Protein AF-A0A6P2Q817-F1 (afdb_monomer_lite)

Sequence (158 aa):
MLLARREQRGAKLRTEQAAQRAERDAAAAEFAQGEAHAHAKLDAANRYAARVDAMAAGH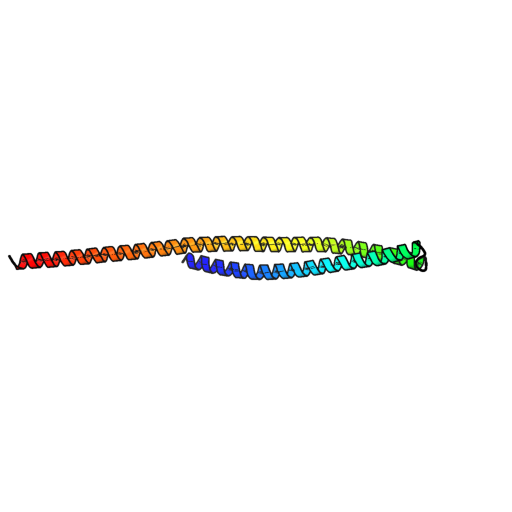AAFSIGDYAACRRYRDVQLDEHTLASAQCARLHAALQAKIEQLAATARRIARNDAQIGVVRERIRRLACAAEAAAEDVQDEEIEEGVLARRLAAVRAST

Secondary structure (DSSP, 8-state):
-HHHHHHHHHHHHHHHHHHHHHHHHHHHHHHHHHHHHHHHHHHHHHHHHHHHHHHHTTSS---HHHHHHHHHHHHHHHHHHHHHHHHHHHHHHHHHHHHHHHHHHHHHHHHHHHHHHHHHHHHHHHHHHHHHHHHHHHHHHHHHHHHHHHHHHHHH--

Structure (mmCIF, N/CA/C/O backbone):
data_AF-A0A6P2Q817-F1
#
_entry.id   AF-A0A6P2Q817-F1
#
loop_
_atom_site.group_PDB
_atom_site.id
_atom_site.type_symbol
_atom_site.label_atom_id
_atom_site.label_alt_id
_atom_site.label_comp_id
_atom_site.label_asym_id
_atom_site.label_entity_id
_atom_site.label_seq_id
_atom_site.pdbx_PDB_ins_code
_atom_site.Cartn_x
_atom_site.Cartn_y
_atom_site.Cartn_z
_atom_site.occupancy
_atom_site.B_iso_or_equiv
_atom_site.auth_seq_id
_atom_site.auth_comp_id
_atom_site.auth_asym_id
_atom_site.auth_atom_id
_atom_site.pdbx_PDB_model_num
ATOM 1 N N . MET A 1 1 ? -10.822 -4.127 32.607 1.00 77.56 1 MET A N 1
ATOM 2 C CA . MET A 1 1 ? -12.159 -4.013 31.976 1.00 77.56 1 MET A CA 1
ATOM 3 C C . MET A 1 1 ? -12.106 -4.317 30.478 1.00 77.56 1 MET A C 1
ATOM 5 O O . MET A 1 1 ? -11.100 -4.036 29.835 1.00 77.56 1 MET A O 1
ATOM 9 N N . LEU A 1 2 ? -13.184 -4.877 29.917 1.00 88.44 2 LEU A N 1
ATOM 10 C CA . LEU A 1 2 ? -13.322 -5.238 28.496 1.00 88.44 2 LEU A CA 1
ATOM 11 C C . LEU A 1 2 ? -13.256 -4.024 27.542 1.00 88.44 2 LEU A C 1
ATOM 13 O O . LEU A 1 2 ? -12.692 -4.138 26.454 1.00 88.44 2 LEU A O 1
ATOM 17 N N . LEU A 1 3 ? -13.805 -2.874 27.954 1.00 92.44 3 LEU A N 1
ATOM 18 C CA . LEU A 1 3 ? -13.791 -1.626 27.180 1.00 92.44 3 LEU A CA 1
ATOM 19 C C . LEU A 1 3 ? -12.362 -1.098 26.987 1.00 92.44 3 LEU A C 1
ATOM 21 O O . LEU A 1 3 ? -11.913 -0.983 25.851 1.00 92.44 3 LEU A O 1
ATOM 25 N N . ALA A 1 4 ? -11.613 -0.930 28.081 1.00 93.44 4 ALA A N 1
ATOM 26 C CA . ALA A 1 4 ? -10.217 -0.486 28.047 1.00 93.44 4 ALA A CA 1
ATOM 27 C C . ALA A 1 4 ? -9.325 -1.380 27.161 1.00 93.44 4 ALA A C 1
ATOM 29 O O . ALA A 1 4 ? -8.491 -0.892 26.402 1.00 93.44 4 ALA A O 1
ATOM 30 N N . ARG A 1 5 ? -9.539 -2.707 27.183 1.00 94.38 5 ARG A N 1
ATOM 31 C CA . ARG A 1 5 ? -8.826 -3.639 26.287 1.00 94.38 5 ARG A CA 1
ATOM 32 C C . ARG A 1 5 ? -9.148 -3.387 24.810 1.00 94.38 5 ARG A C 1
ATOM 34 O O . ARG A 1 5 ? -8.260 -3.494 23.965 1.00 94.38 5 ARG A O 1
ATOM 41 N N . ARG A 1 6 ? -10.407 -3.074 24.476 1.00 93.81 6 ARG A N 1
ATOM 42 C CA . ARG A 1 6 ? -10.806 -2.745 23.098 1.00 93.81 6 ARG A CA 1
ATOM 43 C C . ARG A 1 6 ? -10.245 -1.402 22.655 1.00 93.81 6 ARG A C 1
ATOM 45 O O . ARG A 1 6 ? -9.743 -1.334 21.543 1.00 93.81 6 ARG A O 1
ATOM 52 N N . GLU A 1 7 ? -10.264 -0.391 23.514 1.00 95.38 7 GLU A N 1
ATOM 53 C CA . GLU A 1 7 ? -9.675 0.924 23.231 1.00 95.38 7 GLU A CA 1
ATOM 54 C C . GLU A 1 7 ? -8.167 0.814 22.985 1.00 95.38 7 GLU A C 1
ATOM 56 O O . GLU A 1 7 ? -7.668 1.300 21.971 1.00 95.38 7 GLU A O 1
ATOM 61 N N . GLN A 1 8 ? -7.452 0.061 23.830 1.00 96.75 8 GLN A N 1
ATOM 62 C CA . GLN A 1 8 ? -6.030 -0.219 23.629 1.00 96.75 8 GLN A CA 1
ATOM 63 C C . GLN A 1 8 ? -5.772 -0.950 22.302 1.00 96.75 8 GLN A C 1
ATOM 65 O O . GLN A 1 8 ? -4.832 -0.621 21.578 1.00 96.75 8 GLN A O 1
ATOM 70 N N . ARG A 1 9 ? -6.605 -1.938 21.950 1.00 96.06 9 ARG A N 1
ATOM 71 C CA . ARG A 1 9 ? -6.519 -2.620 20.650 1.00 96.06 9 ARG A CA 1
ATOM 72 C C . ARG A 1 9 ? -6.763 -1.652 19.491 1.00 96.06 9 ARG A C 1
ATOM 74 O O . ARG A 1 9 ? -6.035 -1.714 18.506 1.00 96.06 9 ARG A O 1
ATOM 81 N N . GLY A 1 10 ? -7.752 -0.770 19.603 1.00 96.62 10 GLY A N 1
ATOM 82 C CA . GLY A 1 10 ? -8.043 0.257 18.608 1.00 96.62 10 GLY A CA 1
ATOM 83 C C . GLY A 1 10 ? -6.879 1.231 18.416 1.00 96.62 10 GLY A C 1
ATOM 84 O O . GLY A 1 10 ? -6.579 1.595 17.281 1.00 96.62 10 GLY A O 1
ATOM 85 N N . ALA A 1 11 ? -6.192 1.621 19.492 1.00 97.06 11 ALA A N 1
ATOM 86 C CA . ALA A 1 11 ? -4.981 2.437 19.408 1.00 97.06 11 ALA A CA 1
ATOM 87 C C . ALA A 1 11 ? -3.864 1.699 18.651 1.00 97.06 11 ALA A C 1
ATOM 89 O O . ALA A 1 11 ? -3.329 2.229 17.681 1.00 97.06 11 ALA A O 1
ATOM 90 N N . LYS A 1 12 ? -3.599 0.433 19.008 1.00 97.44 12 LYS A N 1
ATOM 91 C CA . LYS A 1 12 ? -2.606 -0.410 18.318 1.00 97.44 12 LYS A CA 1
ATOM 92 C C . LYS A 1 12 ? -2.896 -0.556 16.821 1.00 97.44 12 LYS A C 1
ATOM 94 O O . LYS A 1 12 ? -1.985 -0.411 16.015 1.00 97.44 12 LYS A O 1
ATOM 99 N N . LEU A 1 13 ? -4.155 -0.794 16.443 1.00 97.69 13 LEU A N 1
ATOM 100 C CA . LEU A 1 13 ? -4.557 -0.908 15.035 1.00 97.69 13 LEU A CA 1
ATOM 101 C C . LEU A 1 13 ? -4.330 0.391 14.250 1.00 97.69 13 LEU A C 1
ATOM 103 O O . LEU A 1 13 ? -3.984 0.336 13.075 1.00 97.69 13 LEU A O 1
ATOM 107 N N . ARG A 1 14 ? -4.522 1.559 14.874 1.00 97.75 14 ARG A N 1
ATOM 108 C CA . ARG A 1 14 ? -4.273 2.857 14.227 1.00 97.75 14 ARG A CA 1
ATOM 109 C C . ARG A 1 14 ? -2.779 3.126 14.052 1.00 97.75 14 ARG A C 1
ATOM 111 O O . ARG A 1 14 ? -2.385 3.629 13.005 1.00 97.75 14 ARG A O 1
ATOM 118 N N . THR A 1 15 ? -1.951 2.731 15.019 1.00 97.88 15 THR A N 1
ATOM 119 C CA . THR A 1 15 ? -0.487 2.750 14.867 1.00 97.88 15 THR A CA 1
ATOM 120 C C . THR A 1 15 ? -0.032 1.818 13.740 1.00 97.88 15 THR A C 1
ATOM 122 O O . THR A 1 15 ? 0.737 2.235 12.880 1.00 97.88 15 THR A O 1
ATOM 125 N N . GLU A 1 16 ? -0.560 0.590 13.689 1.00 97.44 16 GLU A N 1
ATOM 126 C CA . GLU A 1 16 ? -0.304 -0.373 12.604 1.00 97.44 16 GLU A CA 1
ATOM 127 C C . GLU A 1 16 ? -0.715 0.207 11.239 1.00 97.44 16 GLU A C 1
ATOM 129 O O . GLU A 1 16 ? 0.052 0.156 10.283 1.00 97.44 16 GLU A O 1
ATOM 134 N N . GLN A 1 17 ? -1.892 0.835 11.154 1.00 97.94 17 GLN A N 1
ATOM 135 C CA . GLN A 1 17 ? -2.368 1.473 9.926 1.00 97.94 17 GLN A CA 1
ATOM 136 C C . GLN A 1 17 ? -1.471 2.638 9.476 1.00 97.94 17 GLN A C 1
ATOM 138 O O . GLN A 1 17 ? -1.288 2.833 8.276 1.00 97.94 17 GLN A O 1
ATOM 143 N N . ALA A 1 18 ? -0.923 3.422 10.408 1.00 97.94 18 ALA A N 1
ATOM 144 C CA . ALA A 1 18 ? 0.003 4.503 10.079 1.00 97.94 18 ALA A CA 1
ATOM 145 C C . ALA A 1 18 ? 1.309 3.962 9.473 1.00 97.94 18 ALA A C 1
ATOM 147 O O . ALA A 1 18 ? 1.752 4.470 8.444 1.00 97.94 18 ALA A O 1
ATOM 148 N N . ALA A 1 19 ? 1.867 2.888 10.042 1.00 97.56 19 ALA A N 1
ATOM 149 C CA . ALA A 1 19 ? 3.028 2.205 9.470 1.00 97.56 19 ALA A CA 1
ATOM 150 C C . ALA A 1 19 ? 2.720 1.632 8.074 1.00 97.56 19 ALA A C 1
ATOM 152 O O . ALA A 1 19 ? 3.458 1.881 7.126 1.00 97.56 19 ALA A O 1
ATOM 153 N N . GLN A 1 20 ? 1.570 0.970 7.906 1.00 97.94 20 GLN A N 1
ATOM 154 C CA . GLN A 1 20 ? 1.127 0.435 6.610 1.00 97.94 20 GLN A CA 1
ATOM 155 C C . GLN A 1 20 ? 0.951 1.521 5.537 1.00 97.94 20 GLN A C 1
ATOM 157 O O . GLN A 1 20 ? 1.212 1.272 4.362 1.00 97.94 20 GLN A O 1
ATOM 162 N N . ARG A 1 21 ? 0.518 2.734 5.913 1.00 98.44 21 ARG A N 1
ATOM 163 C CA . ARG A 1 21 ? 0.450 3.880 4.988 1.00 98.44 21 ARG A CA 1
ATOM 164 C C . ARG A 1 21 ? 1.835 4.285 4.503 1.00 98.44 21 ARG A C 1
ATOM 166 O O . ARG A 1 21 ? 2.008 4.429 3.299 1.00 98.44 21 ARG A O 1
ATOM 173 N N . ALA A 1 22 ? 2.800 4.402 5.414 1.00 98.06 22 ALA A N 1
ATOM 174 C CA . ALA A 1 22 ? 4.178 4.723 5.058 1.00 98.06 22 ALA A CA 1
ATOM 175 C C . ALA A 1 22 ? 4.795 3.649 4.145 1.00 98.06 22 ALA A C 1
ATOM 177 O O . ALA A 1 22 ? 5.419 3.982 3.143 1.00 98.06 22 ALA A O 1
ATOM 178 N N . GLU A 1 23 ? 4.557 2.365 4.431 1.00 97.81 23 GLU A N 1
ATOM 179 C CA . GLU A 1 23 ? 5.002 1.260 3.570 1.00 97.81 23 GLU A CA 1
ATOM 180 C C . GLU A 1 23 ? 4.366 1.303 2.175 1.00 97.81 23 GLU A C 1
ATOM 182 O O . GLU A 1 23 ? 5.052 1.085 1.180 1.00 97.81 23 GLU A O 1
ATOM 187 N N . ARG A 1 24 ? 3.062 1.600 2.082 1.00 98.31 24 ARG A N 1
ATOM 188 C CA . ARG A 1 24 ? 2.377 1.793 0.796 1.00 98.31 24 ARG A CA 1
ATOM 189 C C . ARG A 1 24 ? 2.989 2.960 0.023 1.00 98.31 24 ARG A C 1
ATOM 191 O O . ARG A 1 24 ? 3.196 2.833 -1.176 1.00 98.31 24 ARG A O 1
ATOM 198 N N . ASP A 1 25 ? 3.257 4.080 0.687 1.00 98.44 25 ASP A N 1
ATOM 199 C CA . ASP A 1 25 ? 3.814 5.270 0.035 1.00 98.44 25 ASP A CA 1
ATOM 200 C C . ASP A 1 25 ? 5.243 5.028 -0.462 1.00 98.44 25 ASP A C 1
ATOM 202 O O . ASP A 1 25 ? 5.574 5.413 -1.582 1.00 98.44 25 ASP A O 1
ATOM 206 N N . ALA A 1 26 ? 6.055 4.298 0.307 1.00 98.12 26 ALA A N 1
ATOM 207 C CA . ALA A 1 26 ? 7.364 3.835 -0.141 1.00 98.12 26 ALA A CA 1
ATOM 208 C C . ALA A 1 26 ? 7.255 2.904 -1.363 1.00 98.12 26 ALA A C 1
ATOM 210 O O . ALA A 1 26 ? 7.945 3.121 -2.356 1.00 98.12 26 ALA A O 1
ATOM 211 N N . ALA A 1 27 ? 6.344 1.924 -1.334 1.00 98.31 27 ALA A N 1
ATOM 212 C CA . ALA A 1 27 ? 6.117 1.017 -2.462 1.00 98.31 27 ALA A CA 1
ATOM 213 C C . ALA A 1 27 ? 5.597 1.747 -3.714 1.00 98.31 27 ALA A C 1
ATOM 215 O O . ALA A 1 27 ? 5.967 1.400 -4.833 1.00 98.31 27 ALA A O 1
ATOM 216 N N . ALA A 1 28 ? 4.764 2.777 -3.544 1.00 98.56 28 ALA A N 1
ATOM 217 C CA . ALA A 1 28 ? 4.277 3.604 -4.645 1.00 98.56 28 ALA A CA 1
ATOM 218 C C . ALA A 1 28 ? 5.408 4.425 -5.280 1.00 98.56 28 ALA A C 1
ATOM 220 O O . ALA A 1 28 ? 5.482 4.520 -6.504 1.00 98.56 28 ALA A O 1
ATOM 221 N N . ALA A 1 29 ? 6.313 4.974 -4.464 1.00 98.44 29 ALA A N 1
ATOM 222 C CA . ALA A 1 29 ? 7.493 5.675 -4.956 1.00 98.44 29 ALA A CA 1
ATOM 223 C C . ALA A 1 29 ? 8.448 4.732 -5.708 1.00 98.44 29 ALA A C 1
ATOM 225 O O . ALA A 1 29 ? 8.933 5.085 -6.781 1.00 98.44 29 ALA A O 1
ATOM 226 N N . GLU A 1 30 ? 8.683 3.526 -5.184 1.00 98.12 30 GLU A N 1
ATOM 227 C CA . GLU A 1 30 ? 9.512 2.508 -5.841 1.00 98.12 30 GLU A CA 1
ATOM 228 C C . GLU A 1 30 ? 8.907 2.066 -7.182 1.00 98.12 30 GLU A C 1
ATOM 230 O O . GLU A 1 30 ? 9.613 1.991 -8.187 1.00 98.12 30 GLU A O 1
ATOM 235 N N . PHE A 1 31 ? 7.589 1.847 -7.229 1.00 98.50 31 PHE A N 1
ATOM 236 C CA . PHE A 1 31 ? 6.880 1.534 -8.468 1.00 98.50 31 PHE A CA 1
ATOM 237 C C . PHE A 1 31 ? 7.022 2.653 -9.510 1.00 98.50 31 PHE A C 1
ATOM 239 O O . PHE A 1 31 ? 7.419 2.372 -10.639 1.00 98.50 31 PHE A O 1
ATOM 246 N N . ALA A 1 32 ? 6.801 3.913 -9.124 1.00 98.31 32 ALA A N 1
ATOM 247 C CA . ALA A 1 32 ? 6.938 5.056 -10.029 1.00 98.31 32 ALA A CA 1
ATOM 248 C C . ALA A 1 32 ? 8.372 5.211 -10.575 1.00 98.31 32 ALA A C 1
ATOM 250 O O . ALA A 1 32 ? 8.566 5.530 -11.749 1.00 98.31 32 ALA A O 1
ATOM 251 N N . GLN A 1 33 ? 9.391 4.955 -9.747 1.00 98.06 33 GLN A N 1
ATOM 252 C CA . GLN A 1 33 ? 10.788 4.928 -10.196 1.00 98.06 33 GLN A CA 1
ATOM 253 C C . GLN A 1 33 ? 11.045 3.784 -11.183 1.00 98.06 33 GLN A C 1
ATOM 255 O O . GLN A 1 33 ? 11.733 3.982 -12.186 1.00 98.06 33 GLN A O 1
ATOM 260 N N . GLY A 1 34 ? 10.474 2.605 -10.922 1.00 97.62 34 GLY A N 1
ATOM 261 C CA . GLY A 1 34 ? 10.516 1.468 -11.835 1.00 97.62 34 GLY A CA 1
ATOM 262 C C . GLY A 1 34 ? 9.909 1.801 -13.199 1.00 97.62 34 GLY A C 1
ATOM 263 O O . GLY A 1 34 ? 10.558 1.574 -14.221 1.00 97.62 34 GLY A O 1
ATOM 264 N N . GLU A 1 35 ? 8.711 2.391 -13.224 1.00 98.12 35 GLU A N 1
ATOM 265 C CA . GLU A 1 35 ? 8.033 2.786 -14.466 1.00 98.12 35 GLU A CA 1
ATOM 266 C C . GLU A 1 35 ? 8.854 3.803 -15.259 1.00 98.12 35 GLU A C 1
ATOM 268 O O . GLU A 1 35 ? 9.079 3.622 -16.458 1.00 98.12 35 GLU A O 1
ATOM 273 N N . ALA A 1 36 ? 9.377 4.833 -14.587 1.00 98.19 36 ALA A N 1
ATOM 274 C CA . ALA A 1 36 ? 10.246 5.820 -15.219 1.00 98.19 36 ALA A CA 1
ATOM 275 C C . ALA A 1 36 ? 11.507 5.171 -15.816 1.00 98.19 36 ALA A C 1
ATOM 277 O O . ALA A 1 36 ? 11.924 5.519 -16.923 1.00 98.19 36 ALA A O 1
ATOM 278 N N . HIS A 1 37 ? 12.100 4.198 -15.116 1.00 97.62 37 HIS A N 1
ATOM 279 C CA . HIS A 1 37 ? 13.249 3.452 -15.619 1.00 97.62 37 HIS A CA 1
ATOM 280 C C . HIS A 1 37 ? 12.900 2.622 -16.862 1.00 97.62 37 HIS A C 1
ATOM 282 O O . HIS A 1 37 ? 13.629 2.681 -17.853 1.00 97.62 37 HIS A O 1
ATOM 288 N N . ALA A 1 38 ? 11.784 1.888 -16.842 1.00 98.12 38 ALA A N 1
ATOM 289 C CA . ALA A 1 38 ? 11.326 1.112 -17.991 1.00 98.12 38 ALA A CA 1
ATOM 290 C C . ALA A 1 38 ? 11.064 2.022 -19.203 1.00 98.12 38 ALA A C 1
ATOM 292 O O . ALA A 1 38 ? 11.596 1.773 -20.286 1.00 98.12 38 ALA A O 1
ATOM 293 N N . HIS A 1 39 ? 10.340 3.130 -19.023 1.00 98.12 39 HIS A N 1
ATOM 294 C CA . HIS A 1 39 ? 10.099 4.099 -20.094 1.00 98.12 39 HIS A CA 1
ATOM 295 C C . HIS A 1 39 ? 11.391 4.682 -20.668 1.00 98.12 39 HIS A C 1
ATOM 297 O O . HIS A 1 39 ? 11.544 4.728 -21.886 1.00 98.12 39 HIS A O 1
ATOM 303 N N . ALA A 1 40 ? 12.374 5.019 -19.829 1.00 98.19 40 ALA A N 1
ATOM 304 C CA . ALA A 1 40 ? 13.660 5.518 -20.311 1.00 98.19 40 ALA A CA 1
ATOM 305 C C . ALA A 1 40 ? 14.394 4.511 -21.224 1.00 98.19 40 ALA A C 1
ATOM 307 O O . ALA A 1 40 ? 15.032 4.921 -22.201 1.00 98.19 40 ALA A O 1
ATOM 308 N N . LYS A 1 41 ? 14.291 3.202 -20.940 1.00 97.62 41 LYS A N 1
ATOM 309 C CA . LYS A 1 41 ? 14.848 2.131 -21.790 1.00 97.62 41 LYS A CA 1
ATOM 310 C C . LYS A 1 41 ? 14.114 2.024 -23.122 1.00 97.62 41 LYS A C 1
ATOM 312 O O . LYS A 1 41 ? 14.757 1.949 -24.170 1.00 97.62 41 LYS A O 1
ATOM 317 N N . LEU A 1 42 ? 12.785 2.090 -23.096 1.00 98.31 42 LEU A N 1
AT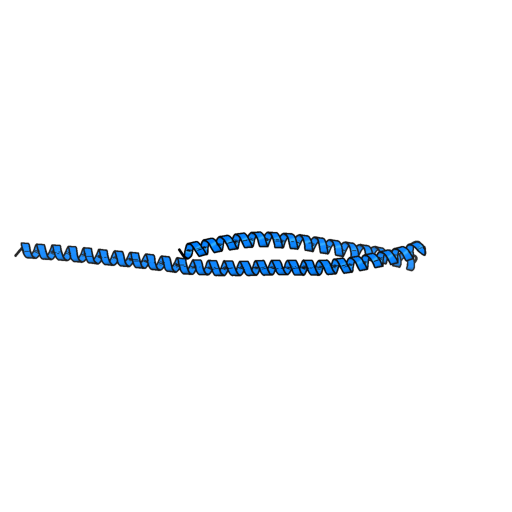OM 318 C CA . LEU A 1 42 ? 11.972 2.074 -24.311 1.00 98.31 42 LEU A CA 1
ATOM 319 C C . LEU A 1 42 ? 12.264 3.289 -25.200 1.00 98.31 42 LEU A C 1
ATOM 321 O O . LEU A 1 42 ? 12.493 3.143 -26.398 1.00 98.31 42 LEU A O 1
ATOM 325 N N . ASP A 1 43 ? 12.347 4.479 -24.611 1.00 98.38 43 ASP A N 1
ATOM 326 C CA . ASP A 1 43 ? 12.683 5.705 -25.331 1.00 98.38 43 ASP A CA 1
ATOM 327 C C . ASP A 1 43 ? 14.081 5.633 -25.950 1.00 98.38 43 ASP A C 1
ATOM 329 O O . ASP A 1 43 ? 14.296 6.089 -27.076 1.00 98.38 43 ASP A O 1
ATOM 333 N N . ALA A 1 44 ? 15.049 5.042 -25.244 1.00 97.94 44 ALA A N 1
ATOM 334 C CA . ALA A 1 44 ? 16.379 4.801 -25.791 1.00 97.94 44 ALA A CA 1
ATOM 335 C C . ALA A 1 44 ? 16.340 3.849 -26.993 1.00 97.94 44 ALA A C 1
ATOM 337 O O . ALA A 1 44 ? 16.944 4.158 -28.024 1.00 97.94 44 ALA A O 1
ATOM 338 N N . ALA A 1 45 ? 15.599 2.742 -26.901 1.00 98.25 45 ALA A N 1
ATOM 339 C CA . ALA A 1 45 ? 15.397 1.826 -28.021 1.00 98.25 45 ALA A CA 1
ATOM 340 C C . ALA A 1 45 ? 14.755 2.537 -29.226 1.00 98.25 45 ALA A C 1
ATOM 342 O O . ALA A 1 45 ? 15.250 2.413 -30.349 1.00 98.25 45 ALA A O 1
ATOM 343 N N . ASN A 1 46 ? 13.725 3.354 -28.992 1.00 98.12 46 ASN A N 1
ATOM 344 C CA . ASN A 1 46 ? 13.032 4.115 -30.032 1.00 98.12 46 ASN A CA 1
ATOM 345 C C . ASN A 1 46 ? 13.953 5.126 -30.730 1.00 98.12 46 ASN A C 1
ATOM 347 O O . ASN A 1 46 ? 13.909 5.254 -31.954 1.00 98.12 46 ASN A O 1
ATOM 351 N N . ARG A 1 47 ? 14.850 5.798 -29.993 1.00 97.81 47 ARG A N 1
ATOM 352 C CA . ARG A 1 47 ? 15.859 6.688 -30.597 1.00 97.81 47 ARG A CA 1
ATOM 353 C C . ARG A 1 47 ? 16.806 5.935 -31.532 1.00 97.81 47 ARG A C 1
ATOM 355 O O . ARG A 1 47 ? 17.113 6.429 -32.617 1.00 97.81 47 ARG A O 1
ATOM 362 N N . TYR A 1 48 ? 17.261 4.743 -31.144 1.00 97.44 48 TYR A N 1
ATOM 363 C CA . TYR A 1 48 ? 18.106 3.921 -32.016 1.00 97.44 48 TYR A CA 1
ATOM 364 C C . TYR A 1 48 ? 17.340 3.377 -33.225 1.00 97.44 48 TYR A C 1
ATOM 366 O O . TYR A 1 48 ? 17.906 3.342 -34.316 1.00 97.44 48 TYR A O 1
ATOM 374 N N . ALA A 1 49 ? 16.065 3.010 -33.062 1.00 97.19 49 ALA A N 1
ATOM 375 C CA . ALA A 1 49 ? 15.199 2.608 -34.169 1.00 97.19 49 ALA A CA 1
ATOM 376 C C . ALA A 1 49 ? 15.044 3.740 -35.198 1.00 97.19 49 ALA A C 1
ATOM 378 O O . ALA A 1 49 ? 15.371 3.546 -36.365 1.00 97.19 49 ALA A O 1
ATOM 379 N N . ALA A 1 50 ? 14.707 4.952 -34.750 1.00 97.44 50 ALA A N 1
ATOM 380 C CA . ALA A 1 50 ? 14.586 6.117 -35.627 1.00 97.44 50 ALA A CA 1
ATOM 381 C C . ALA A 1 50 ? 15.890 6.429 -36.383 1.00 97.44 50 ALA A C 1
ATOM 383 O O . ALA A 1 50 ? 15.868 6.786 -37.560 1.00 97.44 50 ALA A O 1
ATOM 384 N N . ARG A 1 51 ? 17.051 6.262 -35.733 1.00 96.25 51 ARG A N 1
ATOM 385 C CA . ARG A 1 51 ? 18.356 6.455 -36.383 1.00 96.25 51 ARG A CA 1
ATOM 386 C C . ARG A 1 51 ? 18.636 5.390 -37.450 1.00 96.25 51 ARG A C 1
ATOM 388 O O . ARG A 1 51 ? 19.187 5.718 -38.499 1.00 96.25 51 ARG A O 1
ATOM 395 N N . VAL A 1 52 ? 18.259 4.134 -37.197 1.00 96.69 52 VAL A N 1
ATOM 396 C CA . VAL A 1 52 ? 18.340 3.035 -38.177 1.00 96.69 52 VAL A CA 1
ATOM 397 C C . VAL A 1 52 ? 17.460 3.329 -39.390 1.00 96.69 52 VAL A C 1
ATOM 399 O O . VAL A 1 52 ? 17.937 3.205 -40.518 1.00 96.69 52 VAL A O 1
ATOM 402 N N . ASP A 1 53 ? 16.227 3.777 -39.164 1.00 96.75 53 ASP A N 1
ATOM 403 C CA . ASP A 1 53 ? 15.276 4.097 -40.230 1.00 96.75 53 ASP A CA 1
ATOM 404 C C . ASP A 1 53 ? 15.756 5.287 -41.071 1.00 96.75 53 ASP A C 1
ATOM 406 O O . ASP A 1 53 ? 15.737 5.228 -42.299 1.00 96.75 53 ASP A O 1
ATOM 410 N N . ALA A 1 54 ? 16.294 6.333 -40.432 1.00 97.06 54 ALA A N 1
ATOM 411 C CA . ALA A 1 54 ? 16.872 7.479 -41.132 1.00 97.06 54 ALA A CA 1
ATOM 412 C C . ALA A 1 54 ? 18.067 7.085 -42.018 1.00 97.06 54 ALA A C 1
ATOM 414 O O . ALA A 1 54 ? 18.179 7.565 -43.146 1.00 97.06 54 ALA A O 1
ATOM 415 N N . MET A 1 55 ? 18.943 6.189 -41.545 1.00 96.50 55 MET A N 1
ATOM 416 C CA . MET A 1 55 ? 20.047 5.657 -42.354 1.00 96.50 55 MET A CA 1
ATOM 417 C C . MET A 1 55 ? 19.535 4.819 -43.536 1.00 96.50 55 MET A C 1
ATOM 419 O O . MET A 1 55 ? 20.050 4.953 -44.643 1.00 96.50 55 MET A O 1
ATOM 423 N N . ALA A 1 56 ? 18.511 3.985 -43.327 1.00 94.00 56 ALA A N 1
ATOM 424 C CA . ALA A 1 56 ? 17.931 3.142 -44.376 1.00 94.00 56 ALA A CA 1
ATOM 425 C C . ALA A 1 56 ? 17.180 3.951 -45.450 1.00 94.00 56 ALA A C 1
ATOM 427 O O . ALA A 1 56 ? 17.217 3.595 -46.625 1.00 94.00 56 ALA A O 1
ATOM 428 N N . ALA A 1 57 ? 16.542 5.056 -45.062 1.00 96.38 57 ALA A N 1
ATOM 429 C CA . ALA A 1 57 ? 15.850 5.971 -45.968 1.00 96.38 57 ALA A CA 1
ATOM 430 C C . ALA A 1 57 ? 16.790 6.987 -46.653 1.00 96.38 57 ALA A C 1
ATOM 432 O O . ALA A 1 57 ? 16.329 7.836 -47.415 1.00 96.38 57 ALA A O 1
ATOM 433 N N . GLY A 1 58 ? 18.096 6.964 -46.360 1.00 94.75 58 GLY A N 1
ATOM 434 C CA . GLY A 1 58 ? 19.065 7.936 -46.885 1.00 94.75 58 GLY A CA 1
ATOM 435 C C . GLY A 1 58 ? 18.931 9.348 -46.296 1.00 94.75 58 GLY A C 1
ATOM 436 O O . GLY A 1 58 ? 19.469 10.300 -46.850 1.00 94.75 58 GLY A O 1
ATOM 437 N N . HIS A 1 59 ? 18.209 9.499 -45.183 1.00 95.06 59 HIS A N 1
ATOM 438 C CA . HIS A 1 59 ? 18.009 10.771 -44.474 1.00 95.06 59 HIS A CA 1
ATOM 439 C C . HIS A 1 59 ? 19.138 11.061 -43.465 1.00 95.06 59 HIS A C 1
ATOM 441 O O . HIS A 1 59 ? 19.219 12.154 -42.910 1.00 95.06 59 HIS A O 1
ATOM 447 N N . ALA A 1 60 ? 20.017 10.086 -43.225 1.00 93.75 60 ALA A N 1
ATOM 448 C CA . ALA A 1 60 ? 21.235 10.212 -42.435 1.00 93.75 60 ALA A CA 1
ATOM 449 C C . ALA A 1 60 ? 22.402 9.515 -43.149 1.00 93.75 60 ALA A C 1
ATOM 451 O O . ALA A 1 60 ? 22.192 8.603 -43.950 1.00 93.75 60 ALA A O 1
ATOM 452 N N . ALA A 1 61 ? 23.636 9.923 -42.837 1.00 92.44 61 ALA A N 1
ATOM 453 C CA . ALA A 1 61 ? 24.831 9.289 -43.386 1.00 92.44 61 ALA A CA 1
ATOM 454 C C . ALA A 1 61 ? 24.864 7.796 -43.029 1.00 92.44 61 ALA A C 1
ATOM 456 O O . ALA A 1 61 ? 24.744 7.423 -41.860 1.00 92.44 61 ALA A O 1
ATOM 457 N N . PHE A 1 62 ? 25.030 6.949 -44.044 1.00 95.19 62 PHE A N 1
ATOM 458 C CA . PHE A 1 62 ? 25.078 5.505 -43.867 1.00 95.19 62 PHE A CA 1
ATOM 459 C C . PHE A 1 62 ? 26.520 5.025 -43.684 1.00 95.19 62 PHE A C 1
ATOM 461 O O . PHE A 1 62 ? 27.386 5.262 -44.524 1.00 95.19 62 PHE A O 1
ATOM 468 N N . SER A 1 63 ? 26.749 4.274 -42.610 1.00 95.81 63 SER A N 1
ATOM 469 C CA . SER A 1 63 ? 27.946 3.465 -42.393 1.00 95.81 63 SER A CA 1
ATOM 470 C C . SER A 1 63 ? 27.509 2.099 -41.888 1.00 95.81 63 SER A C 1
ATOM 472 O O . SER A 1 63 ? 26.691 2.005 -40.971 1.00 95.81 63 SER A O 1
ATOM 474 N N . ILE A 1 64 ? 28.062 1.026 -42.459 1.00 95.00 64 ILE A N 1
ATOM 475 C CA . ILE A 1 64 ? 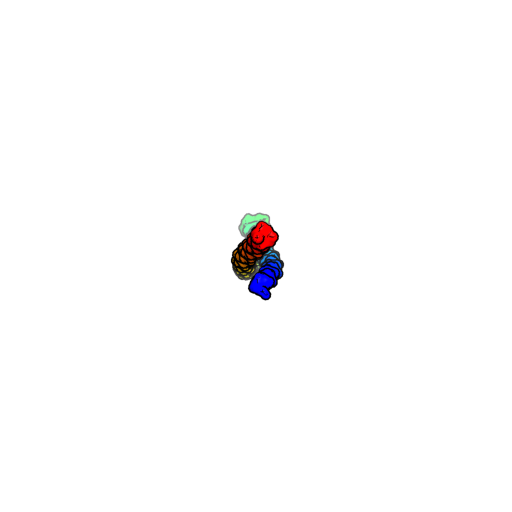27.702 -0.341 -42.060 1.00 95.00 64 ILE A CA 1
ATOM 476 C C . ILE A 1 64 ? 28.007 -0.601 -40.575 1.00 95.00 64 ILE A C 1
ATOM 478 O O . ILE A 1 64 ? 27.244 -1.289 -39.897 1.00 95.00 64 ILE A O 1
ATOM 482 N N . GLY A 1 65 ? 29.085 0.000 -40.055 1.00 96.69 65 GLY A N 1
ATOM 483 C CA . GLY A 1 65 ? 29.471 -0.099 -38.649 1.00 96.69 65 GLY A CA 1
ATOM 484 C C . GLY A 1 65 ? 28.459 0.575 -37.725 1.00 96.69 65 GLY A C 1
ATOM 485 O O . GLY A 1 65 ? 27.988 -0.050 -36.773 1.00 96.69 65 GLY A O 1
ATOM 486 N N . ASP A 1 66 ? 28.066 1.809 -38.050 1.00 94.12 66 ASP A N 1
ATOM 487 C CA . ASP A 1 66 ? 27.105 2.587 -37.260 1.00 94.12 66 ASP A CA 1
ATOM 488 C C . ASP A 1 66 ? 25.699 1.994 -37.323 1.00 94.12 66 ASP A C 1
ATOM 490 O O . ASP A 1 66 ? 25.009 1.913 -36.305 1.00 94.12 66 ASP A O 1
ATOM 494 N N . TYR A 1 67 ? 25.289 1.516 -38.498 1.00 96.06 67 TYR A N 1
ATOM 495 C CA . TYR A 1 67 ? 24.021 0.824 -38.691 1.00 96.06 67 TYR A CA 1
ATOM 496 C C . TYR A 1 67 ? 23.942 -0.443 -37.828 1.00 96.06 67 TYR A C 1
ATOM 498 O O . TYR A 1 67 ? 22.984 -0.633 -37.071 1.00 96.06 67 TYR A O 1
ATOM 506 N N . ALA A 1 68 ? 24.976 -1.290 -37.880 1.00 96.75 68 ALA A N 1
ATOM 507 C CA . ALA A 1 68 ? 25.038 -2.506 -37.077 1.00 96.75 68 ALA A CA 1
ATOM 508 C C . ALA A 1 68 ? 25.110 -2.202 -35.571 1.00 96.75 68 ALA A C 1
ATOM 510 O O . ALA A 1 68 ? 24.485 -2.902 -34.773 1.00 96.75 68 ALA A O 1
ATOM 511 N N . ALA A 1 69 ? 25.834 -1.152 -35.171 1.00 96.38 69 ALA A N 1
ATOM 512 C CA . ALA A 1 69 ? 25.899 -0.711 -33.782 1.00 96.38 69 ALA A CA 1
ATOM 513 C C . ALA A 1 69 ? 24.535 -0.231 -33.269 1.00 96.38 69 ALA A C 1
ATOM 515 O O . ALA A 1 69 ? 24.099 -0.689 -32.215 1.00 96.38 69 ALA A O 1
ATOM 516 N N . CYS A 1 70 ? 23.825 0.616 -34.023 1.00 96.19 70 CYS A N 1
ATOM 517 C CA . CYS A 1 70 ? 22.502 1.107 -33.628 1.00 96.19 70 CYS A CA 1
ATOM 518 C C . CYS A 1 70 ? 21.501 -0.039 -33.444 1.00 96.19 70 CYS A C 1
ATOM 520 O O . CYS A 1 70 ? 20.753 -0.039 -32.469 1.00 96.19 70 CYS A O 1
ATOM 522 N N . ARG A 1 71 ? 21.522 -1.048 -34.326 1.00 97.00 71 ARG A N 1
ATOM 523 C CA . ARG A 1 71 ? 20.677 -2.241 -34.171 1.00 97.00 71 ARG A CA 1
ATOM 524 C C . ARG A 1 71 ? 21.006 -3.027 -32.903 1.00 97.00 71 ARG A C 1
ATOM 526 O O . ARG A 1 71 ? 20.096 -3.310 -32.135 1.00 97.00 71 ARG A O 1
ATOM 533 N N . ARG A 1 72 ? 22.288 -3.312 -32.644 1.00 97.75 72 ARG A N 1
ATOM 534 C CA . ARG A 1 72 ? 22.702 -4.016 -31.416 1.00 97.75 72 ARG A CA 1
ATOM 535 C C . ARG A 1 72 ? 22.296 -3.254 -30.157 1.00 97.75 72 ARG A C 1
ATOM 537 O O . ARG A 1 72 ? 21.748 -3.855 -29.242 1.00 97.75 72 ARG A O 1
ATOM 544 N N . TYR A 1 73 ? 22.533 -1.943 -30.109 1.00 96.81 73 TYR A N 1
ATOM 545 C CA . TYR A 1 73 ? 22.157 -1.137 -28.946 1.00 96.81 73 TYR A CA 1
ATOM 546 C C . TYR A 1 73 ? 20.645 -1.058 -28.756 1.00 96.81 73 TYR A C 1
ATOM 548 O O . TYR A 1 73 ? 20.189 -1.145 -27.620 1.00 96.81 73 TYR A O 1
ATOM 556 N N . ARG A 1 74 ? 19.864 -0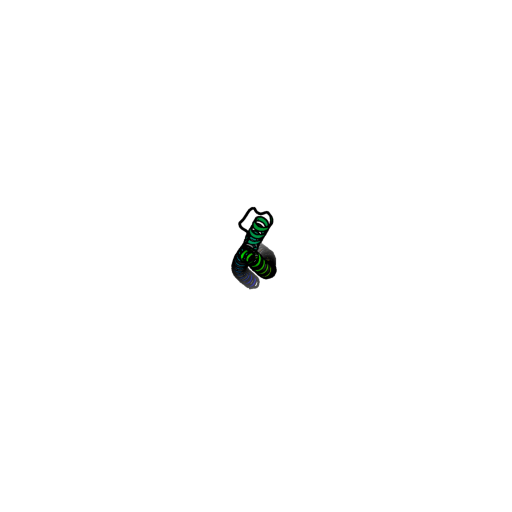.948 -29.837 1.00 97.69 74 ARG A N 1
ATOM 557 C CA . ARG A 1 74 ? 18.402 -1.039 -29.765 1.00 97.69 74 ARG A CA 1
ATOM 558 C C . ARG A 1 74 ? 17.968 -2.357 -29.133 1.00 97.69 74 ARG A C 1
ATOM 560 O O . ARG A 1 74 ? 17.174 -2.329 -28.203 1.00 97.69 74 ARG A O 1
ATOM 567 N N . ASP A 1 75 ? 18.487 -3.477 -29.629 1.00 98.00 75 ASP A N 1
ATOM 568 C CA . ASP A 1 75 ? 18.084 -4.804 -29.162 1.00 98.00 75 ASP A CA 1
ATOM 569 C C . ASP A 1 75 ? 18.441 -4.983 -27.670 1.00 98.00 75 ASP A C 1
ATOM 571 O O . ASP A 1 75 ? 17.584 -5.370 -26.882 1.00 98.00 75 ASP A O 1
ATOM 575 N N . VAL A 1 76 ? 19.628 -4.530 -27.239 1.00 98.25 76 VAL A N 1
ATOM 576 C CA . VAL A 1 76 ? 20.004 -4.488 -25.810 1.00 98.25 76 VAL A CA 1
ATOM 577 C C . VAL A 1 76 ? 19.038 -3.629 -24.982 1.00 98.25 76 VAL A C 1
ATOM 579 O O . VAL A 1 76 ? 18.626 -4.041 -23.902 1.00 98.25 76 VAL A O 1
ATOM 582 N N . GLN A 1 77 ? 18.649 -2.441 -25.461 1.00 98.19 77 GLN A N 1
ATOM 583 C CA . GLN A 1 77 ? 17.691 -1.593 -24.738 1.00 98.19 77 GLN A CA 1
ATOM 584 C C . GLN A 1 77 ? 16.289 -2.222 -24.656 1.00 98.19 77 GLN A C 1
ATOM 586 O O . GLN A 1 77 ? 15.600 -2.025 -23.657 1.00 98.19 77 GLN A O 1
ATOM 591 N N . LEU A 1 78 ? 15.867 -2.991 -25.665 1.00 98.38 78 LEU A N 1
ATOM 592 C CA . LEU A 1 78 ? 14.598 -3.727 -25.642 1.00 98.38 78 LEU A CA 1
ATOM 593 C C . LEU A 1 78 ? 14.624 -4.900 -24.652 1.00 98.38 78 LEU A C 1
ATOM 595 O O . LEU A 1 78 ? 13.640 -5.118 -23.940 1.00 98.38 78 LEU A O 1
ATOM 599 N N . ASP A 1 79 ? 15.745 -5.613 -24.555 1.00 98.31 79 ASP A N 1
ATOM 600 C CA . ASP A 1 79 ? 15.933 -6.669 -23.556 1.00 98.31 79 ASP A CA 1
ATOM 601 C C . ASP A 1 79 ? 15.915 -6.086 -22.133 1.00 98.31 79 ASP A C 1
ATOM 603 O O . ASP A 1 79 ? 15.191 -6.567 -21.256 1.00 98.31 79 ASP A O 1
ATOM 607 N N . GLU A 1 80 ? 16.636 -4.982 -21.914 1.00 98.06 80 GLU A N 1
ATOM 608 C CA . GLU A 1 80 ? 16.622 -4.248 -20.644 1.00 98.06 80 GLU A CA 1
ATOM 609 C C . GLU A 1 80 ? 15.226 -3.701 -20.306 1.00 98.06 80 GLU A C 1
ATOM 611 O O . GLU A 1 80 ? 14.799 -3.780 -19.154 1.00 98.06 80 GLU A O 1
ATOM 616 N N . HIS A 1 81 ? 14.481 -3.190 -21.293 1.00 98.38 81 HIS A N 1
ATOM 617 C CA . HIS A 1 81 ? 13.095 -2.753 -21.114 1.00 98.38 81 HIS A CA 1
ATOM 618 C C . HIS A 1 81 ? 12.180 -3.912 -20.707 1.00 98.38 81 HIS A C 1
ATOM 620 O O . HIS A 1 81 ? 11.352 -3.752 -19.810 1.00 98.38 81 HIS A O 1
ATOM 626 N N . THR A 1 82 ? 12.325 -5.080 -21.336 1.00 98.38 82 THR A N 1
ATOM 627 C CA . THR A 1 82 ? 11.561 -6.285 -20.984 1.00 98.38 82 THR A CA 1
ATOM 628 C C . THR A 1 82 ? 11.798 -6.672 -19.526 1.00 98.38 82 THR A C 1
ATOM 630 O O . THR A 1 82 ? 10.845 -6.904 -18.777 1.00 98.38 82 THR A O 1
ATOM 633 N N . LEU A 1 83 ? 13.062 -6.673 -19.091 1.00 98.25 83 LEU A N 1
ATOM 634 C CA . LEU A 1 83 ? 13.426 -6.953 -17.705 1.00 98.25 83 LEU A CA 1
ATOM 635 C C . LEU A 1 83 ? 12.858 -5.900 -16.740 1.00 98.25 83 LEU A C 1
ATOM 637 O O . LEU A 1 83 ? 12.249 -6.255 -15.727 1.00 98.25 83 LEU A O 1
ATOM 641 N N . ALA A 1 84 ? 13.014 -4.614 -17.064 1.00 97.88 84 ALA A N 1
ATOM 642 C CA . ALA A 1 84 ? 12.489 -3.512 -16.263 1.00 97.88 84 ALA A CA 1
ATOM 643 C C . ALA A 1 84 ? 10.957 -3.569 -16.151 1.00 97.88 84 ALA A C 1
ATOM 645 O O . ALA A 1 84 ? 10.414 -3.395 -15.063 1.00 97.88 84 ALA A O 1
ATOM 646 N N . SER A 1 85 ? 10.256 -3.899 -17.236 1.00 98.00 85 SER A N 1
ATOM 647 C CA . SER A 1 85 ? 8.797 -4.054 -17.263 1.00 98.00 85 SER A CA 1
ATOM 648 C C . SER A 1 85 ? 8.327 -5.216 -16.389 1.00 98.00 85 SER A C 1
ATOM 650 O O . SER A 1 85 ? 7.365 -5.080 -15.632 1.00 98.00 85 SER A O 1
ATOM 652 N N . ALA A 1 86 ? 9.032 -6.351 -16.425 1.00 98.25 86 ALA A N 1
ATOM 653 C CA . ALA A 1 86 ? 8.744 -7.477 -15.540 1.00 98.25 86 ALA A CA 1
ATOM 654 C C . ALA A 1 86 ? 8.948 -7.102 -14.061 1.00 98.25 86 ALA A C 1
ATOM 656 O O . ALA A 1 86 ? 8.154 -7.496 -13.203 1.00 98.25 86 ALA A O 1
ATOM 657 N N . GLN A 1 87 ? 9.976 -6.305 -13.754 1.00 97.88 87 GLN A N 1
ATOM 658 C CA . GLN A 1 87 ? 10.187 -5.778 -12.408 1.00 97.88 87 GLN A CA 1
ATOM 659 C C . GLN A 1 87 ? 9.077 -4.796 -12.001 1.00 97.88 87 GLN A C 1
ATOM 661 O O . GLN A 1 87 ? 8.564 -4.903 -10.888 1.00 97.88 87 GLN A O 1
ATOM 666 N N . CYS A 1 88 ? 8.634 -3.911 -12.898 1.00 97.81 88 CYS A N 1
ATOM 667 C CA . CYS A 1 88 ? 7.505 -3.008 -12.649 1.00 97.81 88 CYS A CA 1
ATOM 668 C C . CYS A 1 88 ? 6.224 -3.778 -12.324 1.00 97.81 88 CYS A C 1
ATOM 670 O O . CYS A 1 88 ? 5.531 -3.433 -11.373 1.00 97.81 88 CYS A O 1
ATOM 672 N N . ALA A 1 89 ? 5.938 -4.865 -13.045 1.00 98.12 89 ALA A N 1
ATOM 673 C CA . ALA A 1 89 ? 4.781 -5.711 -12.760 1.00 98.12 89 ALA A CA 1
ATOM 674 C C . ALA A 1 89 ? 4.841 -6.325 -11.347 1.00 98.12 89 ALA A C 1
ATOM 676 O O . ALA A 1 89 ? 3.826 -6.386 -10.650 1.00 98.12 89 ALA A O 1
ATOM 677 N N . ARG A 1 90 ? 6.033 -6.733 -10.887 1.00 98.25 90 ARG A N 1
ATOM 678 C CA . ARG A 1 90 ? 6.242 -7.228 -9.515 1.00 98.25 90 ARG A CA 1
ATOM 679 C C . ARG A 1 90 ? 6.045 -6.129 -8.473 1.00 98.25 90 ARG A C 1
ATOM 681 O O . ARG A 1 90 ? 5.365 -6.364 -7.477 1.00 98.25 90 ARG A O 1
ATOM 688 N N . LEU A 1 91 ? 6.602 -4.941 -8.709 1.00 98.19 91 LEU A N 1
ATOM 689 C CA . LEU A 1 91 ? 6.436 -3.777 -7.833 1.00 98.19 91 LEU A CA 1
ATOM 690 C C . LEU A 1 91 ? 4.967 -3.348 -7.743 1.00 98.19 91 LEU A C 1
ATOM 692 O O . LEU A 1 91 ? 4.461 -3.111 -6.649 1.00 98.19 91 LEU A O 1
ATOM 696 N N . HIS A 1 92 ? 4.252 -3.346 -8.869 1.00 98.50 92 HIS A N 1
ATOM 697 C CA . HIS A 1 92 ? 2.820 -3.079 -8.906 1.00 98.50 92 HIS A CA 1
ATOM 698 C C . HIS A 1 92 ? 2.037 -4.100 -8.073 1.00 98.50 92 HIS A C 1
ATOM 700 O O . HIS A 1 92 ? 1.213 -3.720 -7.243 1.00 98.50 92 HIS A O 1
ATOM 706 N N . ALA A 1 93 ? 2.317 -5.398 -8.233 1.00 98.44 93 ALA A N 1
ATOM 707 C CA . ALA A 1 93 ? 1.669 -6.439 -7.436 1.00 98.44 93 ALA A CA 1
ATOM 708 C C . ALA A 1 93 ? 1.947 -6.271 -5.929 1.00 98.44 93 ALA A C 1
ATOM 710 O O . ALA A 1 93 ? 1.036 -6.410 -5.111 1.00 98.44 93 ALA A O 1
ATOM 711 N N . ALA A 1 94 ? 3.181 -5.916 -5.556 1.00 98.06 94 ALA A N 1
ATOM 712 C CA . ALA A 1 94 ? 3.542 -5.624 -4.172 1.00 98.06 94 ALA A CA 1
ATOM 713 C C . ALA A 1 94 ? 2.785 -4.400 -3.623 1.00 98.06 94 ALA A C 1
ATOM 715 O O . ALA A 1 94 ? 2.259 -4.454 -2.509 1.00 98.06 94 ALA A O 1
ATOM 716 N N . LEU A 1 95 ? 2.666 -3.325 -4.409 1.00 98.62 95 LEU A N 1
ATOM 717 C CA . LEU A 1 95 ? 1.879 -2.144 -4.054 1.00 98.62 95 LEU A CA 1
ATOM 718 C C . LEU A 1 95 ? 0.400 -2.495 -3.839 1.00 98.62 95 LEU A C 1
ATOM 720 O O . LEU A 1 95 ? -0.181 -2.097 -2.826 1.00 98.62 95 LEU A O 1
ATOM 724 N N . GLN A 1 96 ? -0.200 -3.284 -4.735 1.00 98.62 96 GLN A N 1
ATOM 725 C CA . GLN A 1 96 ? -1.589 -3.729 -4.584 1.00 98.62 96 GLN A CA 1
ATOM 726 C C . GLN A 1 96 ? -1.785 -4.545 -3.302 1.00 98.62 96 GLN A C 1
ATOM 728 O O . GLN A 1 96 ? -2.705 -4.266 -2.532 1.00 98.62 96 GLN A O 1
ATOM 733 N N . ALA A 1 97 ? -0.864 -5.459 -2.984 1.00 98.31 97 ALA A N 1
ATOM 734 C CA . ALA A 1 97 ? -0.913 -6.209 -1.730 1.00 98.31 97 ALA A CA 1
ATOM 735 C C . ALA A 1 97 ? -0.878 -5.287 -0.493 1.00 98.31 97 ALA A C 1
ATOM 737 O O . ALA A 1 97 ? -1.597 -5.521 0.482 1.00 98.31 97 ALA A O 1
ATOM 738 N N . LYS A 1 98 ? -0.093 -4.199 -0.520 1.00 98.25 98 LYS A N 1
ATOM 739 C CA . LYS A 1 98 ? -0.068 -3.198 0.565 1.00 98.25 98 LYS A CA 1
ATOM 740 C C . LYS A 1 98 ? -1.382 -2.420 0.672 1.00 98.25 98 LYS A C 1
ATOM 742 O O . LYS A 1 98 ? -1.866 -2.186 1.782 1.00 98.25 98 LYS A O 1
ATOM 747 N N . ILE A 1 99 ? -1.992 -2.055 -0.456 1.00 98.38 99 ILE A N 1
ATOM 748 C CA . ILE A 1 99 ? -3.308 -1.397 -0.493 1.00 98.38 99 ILE A CA 1
ATOM 749 C C . ILE A 1 99 ? -4.382 -2.311 0.119 1.00 98.38 99 ILE A C 1
ATOM 751 O O . ILE A 1 99 ? -5.170 -1.872 0.963 1.00 98.38 99 ILE A O 1
ATOM 755 N N . GLU A 1 100 ? -4.380 -3.594 -0.237 1.00 98.38 100 GLU A N 1
ATOM 756 C CA . GLU A 1 100 ? -5.306 -4.589 0.310 1.00 98.38 100 GLU A CA 1
ATOM 757 C C . GLU A 1 100 ? -5.125 -4.794 1.819 1.00 98.38 100 GLU A C 1
ATOM 759 O O . GLU A 1 100 ? -6.115 -4.837 2.562 1.00 98.38 100 GLU A O 1
ATOM 764 N N . GLN A 1 101 ? -3.876 -4.865 2.295 1.00 97.88 101 GLN A N 1
ATOM 765 C CA . GLN A 1 101 ? -3.551 -4.940 3.724 1.00 97.88 101 GLN A CA 1
ATOM 766 C C . GLN A 1 101 ? -4.102 -3.730 4.488 1.00 97.88 101 GLN A C 1
ATOM 768 O O . GLN A 1 101 ? -4.764 -3.890 5.518 1.00 97.88 101 GLN A O 1
ATOM 773 N N . LEU A 1 102 ? -3.913 -2.522 3.954 1.00 98.19 102 LEU A N 1
ATOM 774 C CA . LEU A 1 102 ? -4.419 -1.286 4.550 1.00 98.19 102 LEU A CA 1
ATOM 775 C C . LEU A 1 102 ? -5.954 -1.290 4.617 1.00 98.19 102 LEU A C 1
ATOM 777 O O . LEU A 1 102 ? -6.533 -0.958 5.658 1.00 98.19 102 LEU A O 1
ATOM 781 N N . ALA A 1 103 ? -6.626 -1.734 3.551 1.00 98.06 103 ALA A N 1
ATOM 782 C CA . ALA A 1 103 ? -8.078 -1.888 3.526 1.00 98.06 103 ALA A CA 1
ATOM 783 C C . ALA A 1 103 ? -8.567 -2.932 4.549 1.00 98.06 103 ALA A C 1
ATOM 785 O O . ALA A 1 103 ? -9.578 -2.724 5.229 1.00 98.06 103 ALA A O 1
ATOM 786 N N . ALA A 1 104 ? -7.845 -4.044 4.716 1.00 98.31 104 ALA A N 1
ATOM 787 C CA . ALA A 1 104 ? -8.151 -5.052 5.727 1.00 98.31 104 ALA A CA 1
ATOM 788 C C . ALA A 1 104 ? -8.021 -4.495 7.154 1.00 98.31 104 ALA A C 1
ATOM 790 O O . ALA A 1 104 ? -8.913 -4.710 7.984 1.00 98.31 104 ALA A O 1
ATOM 791 N N . THR A 1 105 ? -6.969 -3.727 7.438 1.00 98.25 105 THR A N 1
ATOM 792 C CA . THR A 1 105 ? -6.788 -3.045 8.727 1.00 98.25 105 THR A CA 1
ATOM 793 C C . THR A 1 105 ? -7.869 -1.996 8.970 1.00 98.25 105 THR A C 1
ATOM 795 O O . THR A 1 105 ? -8.439 -1.958 10.061 1.00 98.25 105 THR A O 1
ATOM 798 N N . ALA A 1 106 ? -8.251 -1.216 7.954 1.00 98.19 106 ALA A N 1
ATOM 799 C CA . ALA A 1 106 ? -9.354 -0.258 8.058 1.00 98.19 106 ALA A CA 1
ATOM 800 C C . ALA A 1 106 ? -10.675 -0.946 8.451 1.00 98.19 106 ALA A C 1
ATOM 802 O O . ALA A 1 106 ? -11.362 -0.499 9.372 1.00 98.19 106 ALA A O 1
ATOM 803 N N . ARG A 1 107 ? -10.989 -2.099 7.842 1.00 98.56 107 ARG A N 1
ATOM 804 C CA . ARG A 1 107 ? -12.152 -2.917 8.231 1.00 98.56 107 ARG A CA 1
ATOM 805 C C . ARG A 1 107 ? -12.054 -3.418 9.676 1.00 98.56 107 ARG A C 1
ATOM 807 O O . ARG A 1 107 ? -13.061 -3.437 10.383 1.00 98.56 107 ARG A O 1
ATOM 814 N N . ARG A 1 108 ? -10.864 -3.823 10.140 1.00 98.31 108 ARG A N 1
ATOM 815 C CA . ARG A 1 108 ? -10.636 -4.251 11.538 1.00 98.31 108 ARG A CA 1
ATOM 816 C C . ARG A 1 108 ? -10.881 -3.106 12.526 1.00 98.31 108 ARG A C 1
ATOM 818 O O . ARG A 1 108 ? -11.506 -3.350 13.557 1.00 98.31 108 ARG A O 1
ATOM 825 N N . ILE A 1 109 ? -10.437 -1.889 12.203 1.00 98.12 109 ILE A N 1
ATOM 826 C CA . ILE A 1 109 ? -10.680 -0.681 13.008 1.00 98.12 109 ILE A CA 1
ATOM 827 C C . ILE A 1 109 ? -12.181 -0.402 13.093 1.00 98.12 109 ILE A C 1
ATOM 829 O O . ILE A 1 109 ? -12.718 -0.369 14.195 1.00 98.12 109 ILE A O 1
ATOM 833 N N . ALA A 1 110 ? -12.875 -0.327 11.954 1.00 98.31 110 ALA A N 1
ATOM 834 C CA . ALA A 1 110 ? -14.312 -0.047 11.920 1.00 98.31 110 ALA A CA 1
ATOM 835 C C . ALA A 1 110 ? -15.128 -1.052 12.756 1.00 98.31 110 ALA A C 1
ATOM 837 O O . ALA A 1 110 ? -15.996 -0.669 13.539 1.00 98.31 110 ALA A O 1
ATOM 838 N N . ARG A 1 111 ? -14.805 -2.351 12.660 1.00 98.12 111 ARG A N 1
ATOM 839 C CA . ARG A 1 111 ? -15.439 -3.389 13.493 1.00 98.12 111 ARG A CA 1
ATOM 840 C C . ARG A 1 111 ? -15.161 -3.190 14.983 1.00 98.12 111 ARG A C 1
ATOM 842 O O . ARG A 1 111 ? -16.047 -3.415 15.804 1.00 98.12 111 ARG A O 1
ATOM 849 N N . ASN A 1 112 ? -13.937 -2.814 15.351 1.00 97.75 112 ASN A N 1
ATOM 850 C CA . ASN A 1 112 ? -13.580 -2.569 16.746 1.00 97.75 112 ASN A CA 1
ATOM 851 C C . ASN A 1 112 ? -14.306 -1.338 17.308 1.00 97.75 112 ASN A C 1
ATOM 853 O O . ASN A 1 112 ? -14.849 -1.423 18.409 1.00 97.75 112 ASN A O 1
ATOM 857 N N . ASP A 1 113 ? -14.383 -0.258 16.533 1.00 97.88 113 ASP A N 1
ATOM 858 C CA . ASP A 1 113 ? -15.081 0.974 16.907 1.00 97.88 113 ASP A CA 1
ATOM 859 C C . ASP A 1 113 ? -16.586 0.730 17.093 1.00 97.88 113 ASP A C 1
ATOM 861 O O . ASP A 1 113 ? -17.156 1.140 18.105 1.00 97.88 113 ASP A O 1
ATOM 865 N N . ALA A 1 114 ? -17.216 -0.039 16.198 1.00 97.81 114 ALA A N 1
ATOM 866 C CA . ALA A 1 114 ? -18.616 -0.440 16.344 1.00 97.81 114 ALA A CA 1
ATOM 867 C C . ALA A 1 114 ? -18.860 -1.226 17.647 1.00 97.81 114 ALA A C 1
ATOM 869 O O . ALA A 1 114 ? -19.804 -0.949 18.386 1.00 97.81 114 ALA A O 1
ATOM 870 N N . GLN A 1 115 ? -17.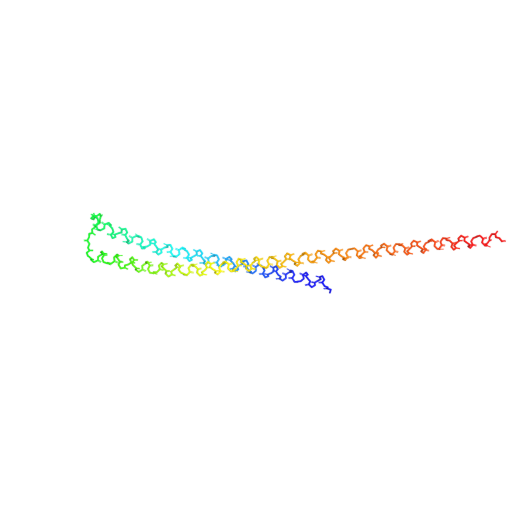975 -2.172 17.983 1.00 96.50 115 GLN A N 1
ATOM 871 C CA . GLN A 1 115 ? -18.069 -2.924 19.240 1.00 96.50 115 GLN A CA 1
ATOM 872 C C . GLN A 1 115 ? -17.881 -2.039 20.477 1.00 96.50 115 GLN A C 1
ATOM 874 O O . GLN A 1 115 ? -18.539 -2.265 21.492 1.00 96.50 115 GLN A O 1
ATOM 879 N N . ILE A 1 116 ? -16.980 -1.054 20.416 1.00 96.44 116 ILE A N 1
ATOM 880 C CA . ILE A 1 116 ? -16.807 -0.063 21.484 1.00 96.44 116 ILE A CA 1
ATOM 881 C C . ILE A 1 116 ? -18.102 0.732 21.667 1.00 96.44 116 ILE A C 1
ATOM 883 O O . ILE A 1 116 ? -18.553 0.881 22.802 1.00 96.44 116 ILE A O 1
ATOM 887 N N . GLY A 1 117 ? -18.726 1.175 20.571 1.00 97.44 117 GLY A N 1
ATOM 888 C CA . GLY A 1 117 ? -20.013 1.872 20.593 1.00 97.44 117 GLY A CA 1
ATOM 889 C C . GLY A 1 117 ? -21.099 1.075 21.318 1.00 97.44 117 GLY A C 1
ATOM 890 O O . GLY A 1 117 ? -21.693 1.580 22.268 1.00 97.44 117 GLY A O 1
ATOM 891 N N . VAL A 1 118 ? -21.282 -0.199 20.953 1.00 96.88 118 VAL A N 1
ATOM 892 C CA . VAL A 1 118 ? -22.264 -1.096 21.595 1.00 96.88 118 VAL A CA 1
ATOM 893 C C . VAL A 1 118 ? -22.006 -1.254 23.096 1.00 96.88 118 VAL A C 1
ATOM 895 O O . VAL A 1 118 ? -22.933 -1.196 23.902 1.00 96.88 118 VAL A O 1
ATOM 898 N N . VAL A 1 119 ? -20.746 -1.453 23.498 1.00 95.88 119 VAL A N 1
ATOM 899 C CA . VAL A 1 119 ? -20.399 -1.631 24.918 1.00 95.88 119 VAL A CA 1
ATOM 900 C C . VAL A 1 119 ? -20.623 -0.344 25.711 1.00 95.88 119 VAL A C 1
ATOM 902 O O . VAL A 1 119 ? -21.166 -0.408 26.811 1.00 95.88 119 VAL A O 1
ATOM 905 N N . ARG A 1 120 ? -20.239 0.816 25.166 1.00 96.19 120 ARG A N 1
ATOM 906 C CA . ARG A 1 120 ? -20.457 2.118 25.815 1.00 96.19 120 ARG A CA 1
ATOM 907 C C . ARG A 1 120 ? -21.941 2.408 26.001 1.00 96.19 120 ARG A C 1
ATOM 909 O O . ARG A 1 120 ? -22.335 2.833 27.080 1.00 96.19 120 ARG A O 1
ATOM 916 N N . GLU A 1 121 ? -22.753 2.125 24.989 1.00 96.88 121 GLU A N 1
ATOM 917 C CA . GLU A 1 121 ? -24.203 2.289 25.073 1.00 96.88 121 GLU A CA 1
ATOM 918 C C . GLU A 1 121 ? -24.811 1.395 26.158 1.00 96.88 121 GLU A C 1
ATOM 920 O O . GLU A 1 121 ? -25.601 1.851 26.981 1.00 96.88 121 GLU A O 1
ATOM 925 N N . ARG A 1 122 ? -24.381 0.130 26.235 1.00 96.06 122 ARG A N 1
ATOM 926 C CA . ARG A 1 122 ? -24.833 -0.774 27.297 1.00 96.06 122 ARG A CA 1
ATOM 927 C C . ARG A 1 122 ? -24.446 -0.276 28.690 1.00 96.06 122 ARG A C 1
ATOM 929 O O . ARG A 1 122 ? -25.261 -0.374 29.599 1.00 96.06 122 ARG A O 1
ATOM 936 N N . ILE A 1 123 ? -23.231 0.251 28.859 1.00 95.25 123 ILE A N 1
ATOM 937 C CA . ILE A 1 123 ? -22.787 0.832 30.136 1.00 95.25 123 ILE A CA 1
ATOM 938 C C . ILE A 1 123 ? -23.678 2.015 30.527 1.00 95.25 123 ILE A C 1
ATOM 940 O O . ILE A 1 123 ? -24.121 2.065 31.667 1.00 95.25 123 ILE A O 1
ATOM 944 N N . ARG A 1 124 ? -23.991 2.920 29.590 1.00 96.50 124 ARG A N 1
ATOM 945 C CA . ARG A 1 124 ? -24.883 4.061 29.860 1.00 96.50 124 ARG A CA 1
ATOM 946 C C . ARG A 1 124 ? -26.268 3.615 30.311 1.00 96.50 124 ARG A C 1
ATOM 948 O O . ARG A 1 124 ? -26.744 4.094 31.326 1.00 96.50 124 ARG A O 1
ATOM 955 N N . ARG A 1 125 ? -26.884 2.661 29.606 1.00 97.38 125 ARG A N 1
ATOM 956 C CA . ARG A 1 125 ? -28.213 2.146 29.983 1.00 97.38 125 ARG A CA 1
ATOM 957 C C . ARG A 1 125 ? -28.228 1.526 31.375 1.00 97.38 125 ARG A C 1
ATOM 959 O O . ARG A 1 125 ? -29.185 1.721 32.108 1.00 97.38 125 ARG A O 1
ATOM 966 N N . LEU A 1 126 ?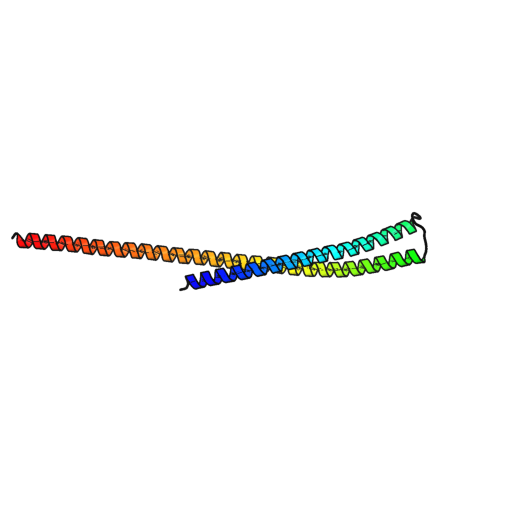 -27.178 0.783 31.728 1.00 96.25 126 LEU A N 1
ATOM 967 C CA . LEU A 1 126 ? -27.046 0.204 33.065 1.00 96.25 126 LEU A CA 1
ATOM 968 C C . LEU A 1 126 ? -26.865 1.281 34.139 1.00 96.25 126 LEU A C 1
ATOM 970 O O . LEU A 1 126 ? -27.418 1.124 35.218 1.00 96.25 126 LEU A O 1
ATOM 974 N N . ALA A 1 127 ? -26.129 2.356 33.845 1.00 96.12 127 ALA A N 1
ATOM 975 C CA . ALA A 1 127 ? -25.985 3.484 34.760 1.00 96.12 127 ALA A CA 1
ATOM 976 C C . ALA A 1 127 ? -27.330 4.189 34.993 1.00 96.12 127 ALA A C 1
ATOM 978 O O . ALA A 1 127 ? -27.741 4.303 36.139 1.00 96.12 127 ALA A O 1
ATOM 979 N N . CYS A 1 128 ? -28.067 4.534 33.930 1.00 96.75 128 CYS A N 1
ATOM 980 C CA . CYS A 1 128 ? -29.388 5.158 34.065 1.00 96.75 128 CYS A CA 1
ATOM 981 C C . CYS A 1 128 ? -30.388 4.263 34.812 1.00 96.75 128 CYS A C 1
ATOM 983 O O . CYS A 1 128 ? -31.171 4.752 35.613 1.00 96.75 128 CYS A O 1
ATOM 985 N N . ALA A 1 129 ? -30.368 2.947 34.570 1.00 97.06 129 ALA A N 1
ATOM 986 C CA . ALA A 1 129 ? -31.233 2.017 35.297 1.00 97.06 129 ALA A CA 1
ATOM 987 C C . ALA A 1 129 ? -30.856 1.906 36.785 1.00 97.06 129 ALA A C 1
ATOM 989 O O . ALA A 1 129 ? -31.735 1.735 37.621 1.00 97.06 129 ALA A O 1
ATOM 990 N N . ALA A 1 130 ? -29.564 1.992 37.114 1.00 96.12 130 ALA A N 1
ATOM 991 C CA . ALA A 1 130 ? -29.101 1.997 38.497 1.00 96.12 130 ALA A CA 1
ATOM 992 C C . ALA A 1 130 ? -29.452 3.308 39.219 1.00 96.12 130 ALA A C 1
ATOM 994 O O . ALA A 1 130 ? -29.790 3.262 40.395 1.00 96.12 130 ALA A O 1
ATOM 995 N N . GLU A 1 131 ? -29.389 4.445 38.522 1.00 96.12 131 GLU A N 1
ATOM 996 C CA . GLU A 1 131 ? -29.836 5.748 39.033 1.00 96.12 131 GLU A CA 1
ATOM 997 C C . GLU A 1 131 ? -31.342 5.735 39.314 1.00 96.12 131 GLU A C 1
ATOM 999 O O . GLU A 1 131 ? -31.734 6.001 40.442 1.00 96.12 131 GLU A O 1
ATOM 1004 N N . ALA A 1 132 ? -32.162 5.303 38.350 1.00 95.06 132 ALA A N 1
ATOM 1005 C CA . ALA A 1 132 ? -33.610 5.189 38.538 1.00 95.06 132 ALA A CA 1
ATOM 1006 C C . ALA A 1 132 ? -33.976 4.257 39.707 1.00 95.06 132 ALA A C 1
ATOM 1008 O O . ALA A 1 132 ? -34.783 4.612 40.551 1.00 95.06 132 ALA A O 1
ATOM 1009 N N . ALA A 1 133 ? -33.319 3.098 39.818 1.00 95.19 133 ALA A N 1
ATOM 1010 C CA . ALA A 1 133 ? -33.557 2.188 40.938 1.00 95.19 133 ALA A CA 1
ATOM 1011 C C . ALA A 1 133 ? -33.137 2.779 42.298 1.00 95.19 133 ALA A C 1
ATOM 1013 O O . ALA A 1 133 ? -33.699 2.409 43.323 1.00 95.19 133 ALA A O 1
ATOM 1014 N N . ALA A 1 134 ? -32.132 3.660 42.331 1.00 95.06 134 ALA A N 1
ATOM 1015 C CA . ALA A 1 134 ? -31.732 4.348 43.555 1.00 95.06 134 ALA A CA 1
ATOM 1016 C C . ALA A 1 134 ? -32.720 5.462 43.937 1.00 95.06 134 ALA A C 1
ATOM 1018 O O . ALA A 1 134 ? -32.966 5.655 45.126 1.00 95.06 134 ALA A O 1
ATOM 1019 N N . GLU A 1 135 ? -33.280 6.164 42.947 1.00 94.12 135 GLU A N 1
ATOM 1020 C CA . GLU A 1 135 ? -34.360 7.141 43.135 1.00 94.12 135 GLU A CA 1
ATOM 1021 C C . GLU A 1 135 ? -35.627 6.455 43.667 1.00 94.12 135 GLU A C 1
ATOM 1023 O O . GLU A 1 135 ? -36.143 6.878 44.697 1.00 94.12 135 GLU A O 1
ATOM 1028 N N . ASP A 1 136 ? -36.044 5.335 43.064 1.00 94.62 136 ASP A N 1
ATOM 1029 C CA . ASP A 1 136 ? -37.213 4.559 43.506 1.00 94.62 136 ASP A CA 1
ATOM 1030 C C . ASP A 1 136 ? -37.095 4.134 44.985 1.00 94.62 136 ASP A C 1
ATOM 1032 O O . ASP A 1 136 ? -38.031 4.301 45.765 1.00 94.62 136 ASP A O 1
ATOM 1036 N N . VAL A 1 137 ? -35.922 3.635 45.406 1.00 94.25 137 VAL A N 1
ATOM 1037 C CA . VAL A 1 137 ? -35.674 3.246 46.809 1.00 94.25 137 VAL A CA 1
ATOM 1038 C C . VAL A 1 137 ? -35.740 4.452 47.750 1.00 94.25 137 VAL A C 1
ATOM 1040 O O . VAL A 1 137 ? -36.273 4.340 48.852 1.00 94.25 137 VAL A O 1
ATOM 1043 N N . GLN A 1 138 ? -35.212 5.610 47.342 1.00 92.31 138 GLN A N 1
ATOM 1044 C CA . GLN A 1 138 ? -35.299 6.825 48.158 1.00 92.31 138 GLN A CA 1
ATOM 1045 C C . GLN A 1 138 ? -36.739 7.311 48.309 1.00 92.31 138 GLN A C 1
ATOM 1047 O O . GLN A 1 138 ? -37.129 7.709 49.408 1.00 92.31 138 GLN A O 1
ATOM 1052 N N . ASP A 1 139 ? -37.520 7.277 47.233 1.00 93.81 139 ASP A N 1
ATOM 1053 C CA . ASP A 1 139 ? -38.922 7.683 47.262 1.00 93.81 139 ASP A CA 1
ATOM 1054 C C . ASP A 1 139 ? -39.735 6.766 48.189 1.00 93.81 139 ASP A C 1
ATOM 1056 O O . ASP A 1 139 ? -40.455 7.267 49.058 1.00 93.81 139 ASP A O 1
ATOM 1060 N N . GLU A 1 140 ? -39.540 5.444 48.105 1.00 90.94 140 GLU A N 1
ATOM 1061 C CA . GLU A 1 140 ? -40.149 4.473 49.027 1.00 90.94 140 GLU A CA 1
ATOM 1062 C C . GLU A 1 140 ? -39.779 4.766 50.496 1.00 90.94 140 GLU A C 1
ATOM 1064 O O . GLU A 1 140 ? -40.660 4.865 51.356 1.00 90.94 140 GLU A O 1
ATOM 1069 N N . GLU A 1 141 ? -38.495 4.994 50.800 1.00 91.94 141 GLU A N 1
ATOM 1070 C CA . GLU A 1 141 ? -38.034 5.330 52.157 1.00 91.94 141 GLU A CA 1
ATOM 1071 C C . GLU A 1 141 ? -38.649 6.644 52.684 1.00 91.94 141 GLU A C 1
ATOM 1073 O O . GLU A 1 141 ? -39.002 6.763 53.868 1.00 91.94 141 GLU A O 1
ATOM 1078 N N . ILE A 1 142 ? -38.795 7.652 51.818 1.00 92.06 142 ILE A N 1
ATOM 1079 C CA . ILE A 1 142 ? -39.416 8.935 52.165 1.00 92.06 142 ILE A CA 1
ATOM 1080 C C . ILE A 1 142 ? -40.903 8.739 52.470 1.00 92.06 142 ILE A C 1
ATOM 1082 O O . ILE A 1 142 ? -41.382 9.246 53.495 1.00 92.06 142 ILE A O 1
ATOM 1086 N N . GLU A 1 143 ? -41.628 8.017 51.614 1.00 91.69 143 GLU A N 1
ATOM 1087 C CA . GLU A 1 143 ? -43.052 7.727 51.785 1.00 91.69 143 GLU A CA 1
ATOM 1088 C C . GLU A 1 143 ? -43.315 6.957 53.083 1.00 91.69 143 GLU A C 1
ATOM 1090 O O . GLU A 1 143 ? -44.151 7.379 53.894 1.00 91.69 143 GLU A O 1
ATOM 1095 N N . GLU A 1 144 ? -42.552 5.893 53.347 1.00 90.75 144 GLU A N 1
ATOM 1096 C CA . GLU A 1 144 ? -42.633 5.129 54.594 1.00 90.75 144 GLU A CA 1
ATOM 1097 C C . GLU A 1 144 ? -42.353 6.011 55.816 1.00 90.75 144 GLU A C 1
ATOM 1099 O O . GLU A 1 144 ? -43.099 5.987 56.804 1.00 90.75 144 GLU A O 1
ATOM 1104 N N . GLY A 1 145 ? -41.327 6.862 55.745 1.00 90.06 145 GLY A N 1
ATOM 1105 C CA . GLY A 1 145 ? -41.001 7.808 56.807 1.00 90.06 145 GLY A CA 1
ATOM 1106 C C . GLY A 1 145 ? -42.123 8.820 57.075 1.00 90.06 145 GLY A C 1
ATOM 1107 O O . GLY A 1 145 ? -42.413 9.147 58.233 1.00 90.06 145 GLY A O 1
ATOM 1108 N N . VAL A 1 146 ? -42.783 9.324 56.027 1.00 92.75 146 VAL A N 1
ATOM 1109 C CA . VAL A 1 146 ? -43.946 10.222 56.145 1.00 92.75 146 VAL A CA 1
ATOM 1110 C C . VAL A 1 146 ? -45.135 9.494 56.775 1.00 92.75 146 VAL A C 1
ATOM 1112 O O . VAL A 1 146 ? -45.754 10.030 57.703 1.00 92.75 146 VAL A O 1
ATOM 1115 N N . LEU A 1 147 ? -45.434 8.272 56.329 1.00 91.88 147 LEU A N 1
ATOM 1116 C CA . LEU A 1 147 ? -46.518 7.449 56.868 1.00 91.88 147 LEU A CA 1
ATOM 1117 C C . LEU A 1 147 ? -46.299 7.120 58.350 1.00 91.88 147 LEU A C 1
ATOM 1119 O O . LEU A 1 147 ? -47.212 7.308 59.160 1.00 91.88 147 LEU A O 1
ATOM 1123 N N . ALA A 1 148 ? -45.086 6.715 58.731 1.00 91.00 148 ALA A N 1
ATOM 1124 C CA . ALA A 1 148 ? -44.729 6.415 60.115 1.00 91.00 148 ALA A CA 1
ATOM 1125 C C . ALA A 1 148 ? -44.934 7.629 61.038 1.00 91.00 148 ALA A C 1
ATOM 1127 O O . ALA A 1 148 ? -45.547 7.507 62.104 1.00 91.00 148 ALA A O 1
ATOM 1128 N N . ARG A 1 149 ? -44.498 8.824 60.607 1.00 90.69 149 ARG A N 1
ATOM 1129 C CA . ARG A 1 149 ? -44.715 10.079 61.351 1.00 90.69 149 ARG A CA 1
ATOM 1130 C C . ARG A 1 149 ? -46.199 10.401 61.518 1.00 90.69 149 ARG A C 1
ATOM 1132 O O . ARG A 1 149 ? -46.624 10.776 62.611 1.00 90.69 149 ARG A O 1
ATOM 1139 N N . ARG A 1 150 ? -47.002 10.227 60.464 1.00 89.12 150 ARG A N 1
ATOM 1140 C CA . ARG A 1 150 ? -48.450 10.481 60.509 1.00 89.12 150 ARG A CA 1
ATOM 1141 C C . ARG A 1 150 ? -49.166 9.525 61.465 1.00 89.12 150 ARG A C 1
ATOM 1143 O O . ARG A 1 150 ? -49.985 9.970 62.264 1.00 89.12 150 ARG A O 1
ATOM 1150 N N . LEU A 1 151 ? -48.830 8.235 61.426 1.00 89.50 151 LEU A N 1
ATOM 1151 C CA . LEU A 1 151 ? -49.384 7.226 62.335 1.00 89.50 151 LEU A CA 1
ATOM 1152 C C . LEU A 1 151 ? -49.023 7.507 63.800 1.00 89.50 151 LEU A C 1
ATOM 1154 O O . LEU A 1 151 ? -49.875 7.371 64.678 1.00 89.50 151 LEU A O 1
ATOM 1158 N N . ALA A 1 152 ? -47.786 7.933 64.072 1.00 86.00 152 ALA A N 1
ATOM 1159 C CA . ALA A 1 152 ? -47.360 8.319 65.415 1.00 86.00 152 ALA A CA 1
ATOM 1160 C C . ALA A 1 152 ? -48.138 9.537 65.944 1.00 86.00 152 ALA A C 1
ATOM 1162 O O . ALA A 1 152 ? -48.589 9.524 67.087 1.00 86.00 152 ALA A O 1
ATOM 1163 N N . ALA A 1 153 ? -48.360 10.555 65.106 1.00 85.69 153 ALA A N 1
ATOM 1164 C CA . ALA A 1 153 ? -49.130 11.742 65.480 1.00 85.69 153 ALA A CA 1
ATOM 1165 C C . ALA A 1 153 ? -50.602 11.421 65.800 1.00 85.69 153 ALA A C 1
ATOM 1167 O O . ALA A 1 153 ? -51.147 11.937 66.775 1.00 85.69 153 ALA A O 1
ATOM 1168 N N . VAL A 1 154 ? -51.235 10.532 65.024 1.00 84.75 154 VAL A N 1
ATOM 1169 C CA . VAL A 1 154 ? -52.609 10.065 65.290 1.00 84.75 154 VAL A CA 1
ATOM 1170 C C . VAL A 1 154 ? -52.690 9.316 66.622 1.00 84.75 154 VAL A C 1
ATOM 1172 O O . VAL A 1 154 ? -53.592 9.569 67.407 1.00 84.75 154 VAL A O 1
ATOM 1175 N N . ARG A 1 155 ? -51.718 8.447 66.925 1.00 78.50 155 ARG A N 1
ATOM 1176 C CA . ARG A 1 155 ? -51.671 7.722 68.209 1.00 78.50 155 ARG A CA 1
ATOM 1177 C C . ARG A 1 155 ? -51.433 8.625 69.418 1.00 78.50 155 ARG A C 1
ATOM 1179 O O . ARG A 1 155 ? -51.870 8.286 70.505 1.00 78.50 155 ARG A O 1
ATOM 1186 N N . ALA A 1 156 ? -50.725 9.739 69.246 1.00 74.88 156 ALA A N 1
ATOM 1187 C CA . ALA A 1 156 ? -50.471 10.699 70.320 1.00 74.88 156 ALA A CA 1
ATOM 1188 C C . ALA A 1 156 ? -51.658 11.644 70.596 1.00 74.88 156 ALA A C 1
ATOM 1190 O O . ALA A 1 156 ? -51.625 12.385 71.575 1.00 74.88 156 ALA A O 1
ATOM 1191 N N . SER A 1 157 ? -52.671 11.657 69.724 1.00 68.00 157 SER A N 1
ATOM 1192 C CA . SER A 1 157 ? -53.860 12.520 69.821 1.00 68.00 157 SER A CA 1
ATOM 1193 C C . SER A 1 157 ? -55.145 11.775 70.216 1.00 68.00 157 SER A C 1
ATOM 1195 O O . SER A 1 157 ? -56.191 12.406 70.361 1.00 68.00 157 SER A O 1
ATOM 1197 N N . THR A 1 158 ? -55.052 10.460 70.424 1.00 52.28 158 THR A N 1
ATOM 1198 C CA . THR A 1 158 ? -56.061 9.580 71.043 1.00 52.28 158 THR A CA 1
ATOM 1199 C C . THR A 1 158 ? -55.652 9.215 72.456 1.00 52.28 158 THR A C 1
ATOM 1201 O O . THR A 1 158 ? -56.531 9.235 73.342 1.00 52.28 158 THR A O 1
#

InterPro domains:
  IPR013392 Type III secretion protein HrpB7 [PF09486] (2-150)
  IPR013392 Type III secretion protein HrpB7 [TIGR02559] (2-151)

Foldseek 3Di:
DVLVVLVVVLVVLVVVLVVLVVVLVVLVVVLVVLVVQLVVLQVLLVVLVVVLVCQVVVVDPDDPVSNVVSVVSSVVSVVVSVVSVVVSVVSVVVSVVSVVVSVVSVVVSVVSVVVSVVVVVVVVVVVVVVVVVVVVVVVVVVVVVVVVVVVVVVVVVD

Radius of gyration: 39.29 Å; chains: 1; bounding box: 86×20×118 Å

Organism: Burkholderia lata (strain ATCC 17760 / DSM 23089 / LMG 22485 / NCIMB 9086 / R18194 / 383) (NCBI:txid482957)

pLDDT: mean 95.5, std 5.57, range [52.28, 98.62]